Protein AF-A0A7C2AWC7-F1 (afdb_monomer_lite)

pLDDT: mean 79.87, std 14.6, range [37.22, 94.19]

Sequence (97 aa):
MDKIKISERKDIPYGFYNWIHSRISEKTDREYIKKENIMIIMRMYFNIEKEMCSIIFKELELLGFIEKEDGFIKVKKSKPREEIIFDLKKKLNLIPK

Radius of gyration: 14.06 Å; chains: 1; bounding box: 35×35×35 Å

Structure (mmCIF, N/CA/C/O backbone):
data_AF-A0A7C2AWC7-F1
#
_entry.id   AF-A0A7C2AWC7-F1
#
loop_
_atom_site.group_PDB
_atom_site.id
_atom_site.type_symbol
_atom_site.label_atom_id
_atom_site.label_alt_id
_atom_site.label_comp_id
_atom_site.label_asym_id
_atom_site.label_entity_id
_atom_site.label_seq_id
_atom_site.pdbx_PDB_ins_code
_atom_site.Cartn_x
_atom_site.Cartn_y
_atom_site.Cartn_z
_atom_site.occupancy
_atom_site.B_iso_or_equiv
_atom_site.auth_seq_id
_atom_site.auth_comp_id
_atom_site.auth_asym_id
_atom_site.auth_atom_id
_atom_site.pdbx_PDB_model_num
ATOM 1 N N . MET A 1 1 ? -5.487 -14.974 -20.021 1.00 38.00 1 MET A N 1
ATOM 2 C CA . MET A 1 1 ? -5.068 -14.049 -18.946 1.00 38.00 1 MET A CA 1
ATOM 3 C C . MET A 1 1 ? -3.665 -14.444 -18.538 1.00 38.00 1 MET A C 1
ATOM 5 O O . MET A 1 1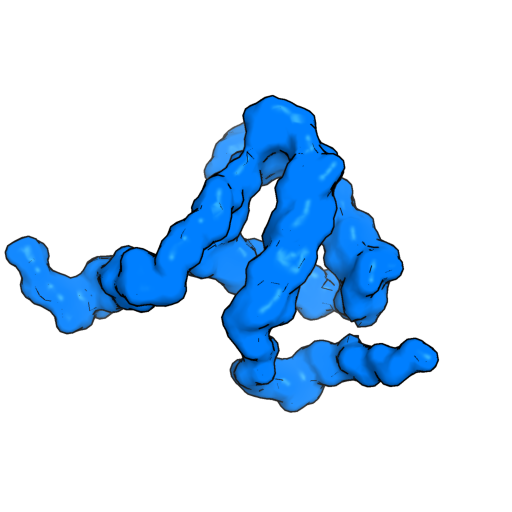 ? -3.493 -15.524 -17.979 1.00 38.00 1 MET A O 1
ATOM 9 N N . ASP A 1 2 ? -2.674 -13.636 -18.904 1.00 37.22 2 ASP A N 1
ATOM 10 C CA . ASP A 1 2 ? -1.273 -13.915 -18.602 1.00 37.22 2 ASP A CA 1
ATOM 11 C C . ASP A 1 2 ? -1.023 -13.875 -17.094 1.00 37.22 2 ASP A C 1
ATOM 13 O O . ASP A 1 2 ? -1.380 -12.923 -16.399 1.00 37.22 2 ASP A O 1
ATOM 17 N N . LYS A 1 3 ? -0.430 -14.954 -16.580 1.00 42.44 3 LYS A N 1
ATOM 18 C CA . LYS A 1 3 ? -0.047 -15.081 -15.175 1.00 42.44 3 LYS A CA 1
ATOM 19 C C . LYS A 1 3 ? 1.180 -14.206 -14.947 1.00 42.44 3 LYS A C 1
ATOM 21 O O . LYS A 1 3 ? 2.281 -14.580 -15.347 1.00 42.44 3 LYS A O 1
ATOM 26 N N . ILE A 1 4 ? 1.022 -13.061 -14.288 1.00 48.69 4 ILE A N 1
ATOM 27 C CA . ILE A 1 4 ? 2.183 -12.323 -13.786 1.00 48.69 4 ILE A CA 1
ATOM 28 C C . ILE A 1 4 ? 2.754 -13.136 -12.616 1.00 48.69 4 ILE A C 1
ATOM 30 O O . ILE A 1 4 ? 2.275 -13.045 -11.489 1.00 48.69 4 ILE A O 1
ATOM 34 N N . LYS A 1 5 ? 3.766 -13.969 -12.886 1.00 44.41 5 LYS A N 1
ATOM 35 C CA . LYS A 1 5 ? 4.613 -14.565 -11.846 1.00 44.41 5 LYS A CA 1
ATOM 36 C C . LYS A 1 5 ? 5.501 -13.461 -11.275 1.00 44.41 5 LYS A C 1
ATOM 38 O O . LYS A 1 5 ? 6.528 -13.109 -11.847 1.00 44.41 5 LYS A O 1
ATOM 43 N N . ILE A 1 6 ? 5.056 -12.865 -10.173 1.00 53.62 6 ILE A N 1
ATOM 44 C CA . ILE A 1 6 ? 5.779 -11.800 -9.459 1.00 53.62 6 ILE A CA 1
ATOM 45 C C . ILE A 1 6 ? 7.015 -12.360 -8.727 1.00 53.62 6 ILE A C 1
ATOM 47 O O . ILE A 1 6 ? 7.914 -11.605 -8.378 1.00 53.62 6 ILE A O 1
ATOM 51 N N . SER A 1 7 ? 7.106 -13.685 -8.573 1.00 45.00 7 SER A N 1
ATOM 52 C CA . SER A 1 7 ? 8.157 -14.396 -7.836 1.00 45.00 7 SER A CA 1
ATOM 53 C C . SER A 1 7 ? 9.590 -14.203 -8.363 1.00 45.00 7 SER A C 1
ATOM 55 O O . SER A 1 7 ? 10.531 -14.547 -7.658 1.00 45.00 7 SER A O 1
ATOM 57 N N . GLU A 1 8 ? 9.787 -13.654 -9.569 1.00 45.44 8 GLU A N 1
ATOM 58 C CA . GLU A 1 8 ? 11.116 -13.524 -10.200 1.00 45.44 8 GLU A CA 1
ATOM 59 C C . GLU A 1 8 ? 11.507 -12.084 -10.589 1.00 45.44 8 GLU A C 1
ATOM 61 O O . GLU A 1 8 ? 12.621 -11.857 -11.066 1.00 45.44 8 GLU A O 1
ATOM 66 N N . ARG A 1 9 ? 10.638 -11.079 -10.394 1.00 50.56 9 ARG A N 1
ATOM 67 C CA . ARG A 1 9 ? 10.942 -9.697 -10.811 1.00 50.56 9 ARG A CA 1
ATOM 68 C C . ARG A 1 9 ? 11.511 -8.874 -9.662 1.00 50.56 9 ARG A C 1
ATOM 70 O O . ARG A 1 9 ? 10.805 -8.566 -8.710 1.00 50.56 9 ARG A O 1
ATOM 77 N N . LYS A 1 10 ? 12.773 -8.459 -9.811 1.00 52.97 10 LYS A N 1
ATOM 78 C CA . LYS A 1 10 ? 13.441 -7.494 -8.920 1.00 52.97 10 LYS A CA 1
ATOM 79 C C . LYS A 1 10 ? 12.839 -6.084 -8.986 1.00 52.97 10 LYS A C 1
ATOM 81 O O . LYS A 1 10 ? 13.014 -5.333 -8.039 1.00 52.97 10 LYS A O 1
ATOM 86 N N . ASP A 1 11 ? 12.079 -5.770 -10.039 1.00 63.12 11 ASP A N 1
ATOM 87 C CA . ASP A 1 11 ? 11.468 -4.455 -10.248 1.00 63.12 11 ASP A CA 1
ATOM 88 C C . ASP A 1 11 ? 9.977 -4.597 -10.580 1.00 63.12 11 ASP A C 1
ATOM 90 O O . ASP A 1 11 ? 9.577 -4.807 -11.731 1.00 63.12 11 ASP A O 1
ATOM 94 N N . ILE A 1 12 ? 9.128 -4.502 -9.561 1.00 73.62 12 ILE A N 1
ATOM 95 C CA . ILE A 1 12 ? 7.684 -4.373 -9.755 1.00 73.62 12 ILE A CA 1
ATOM 96 C C . ILE A 1 12 ? 7.394 -2.902 -10.092 1.00 73.62 12 ILE A C 1
ATOM 98 O O . ILE A 1 12 ? 7.763 -2.009 -9.325 1.00 73.62 12 ILE A O 1
ATOM 102 N N . PRO A 1 13 ? 6.747 -2.598 -11.231 1.00 81.19 13 PRO A N 1
ATOM 103 C CA . PRO A 1 13 ? 6.509 -1.215 -11.626 1.00 81.19 13 PRO A CA 1
ATOM 104 C C . PRO A 1 13 ? 5.658 -0.453 -10.605 1.00 81.19 13 PRO A C 1
ATOM 106 O O . PRO A 1 13 ? 4.667 -0.980 -10.105 1.00 81.19 13 PRO A O 1
ATOM 109 N N . TYR A 1 14 ? 5.947 0.836 -10.397 1.00 80.81 14 TYR A N 1
ATOM 110 C CA . TYR A 1 14 ? 5.126 1.717 -9.548 1.00 80.81 14 TYR A CA 1
ATOM 111 C C . TYR A 1 14 ? 3.630 1.700 -9.926 1.00 80.81 14 TYR A C 1
ATOM 113 O O . TYR A 1 14 ? 2.750 1.751 -9.066 1.00 80.81 14 TYR A O 1
ATOM 121 N N . GLY A 1 15 ? 3.329 1.562 -11.223 1.00 82.56 15 GLY A N 1
ATOM 122 C CA . GLY A 1 15 ? 1.960 1.418 -11.724 1.00 82.56 15 GLY A CA 1
ATOM 123 C C . GLY A 1 15 ? 1.216 0.203 -11.158 1.00 82.56 15 GLY A C 1
ATOM 124 O O . GLY A 1 15 ? 0.008 0.272 -10.957 1.00 82.56 15 GLY A O 1
ATOM 125 N N . PHE A 1 16 ? 1.923 -0.879 -10.828 1.00 87.31 16 PHE A N 1
ATOM 126 C CA . PHE A 1 16 ? 1.325 -2.062 -10.215 1.00 87.31 16 PHE A CA 1
ATOM 127 C C . PHE A 1 16 ? 0.871 -1.788 -8.776 1.00 87.31 16 PHE A C 1
ATOM 129 O O . PHE A 1 16 ? -0.251 -2.138 -8.415 1.00 87.31 16 PHE A O 1
ATOM 136 N N . TYR A 1 17 ? 1.683 -1.087 -7.979 1.00 88.06 17 TYR A N 1
ATOM 137 C CA . TYR A 1 17 ? 1.283 -0.683 -6.627 1.00 88.06 17 TYR A CA 1
ATOM 138 C C . TYR A 1 17 ? 0.097 0.280 -6.646 1.00 88.06 17 TYR A C 1
ATOM 140 O O . TYR A 1 17 ? -0.824 0.104 -5.853 1.00 88.06 17 TYR A O 1
ATOM 148 N N . ASN A 1 18 ? 0.059 1.231 -7.589 1.00 87.19 18 ASN A N 1
ATOM 149 C CA . ASN A 1 18 ? -1.121 2.083 -7.785 1.00 87.19 18 ASN A CA 1
ATOM 150 C C . ASN A 1 18 ? -2.366 1.267 -8.137 1.00 87.19 18 ASN A C 1
ATOM 152 O O . ASN A 1 18 ? -3.456 1.560 -7.652 1.00 87.19 18 ASN A O 1
ATOM 156 N N . TRP A 1 19 ? -2.222 0.238 -8.973 1.00 89.69 19 TRP A N 1
ATOM 157 C CA . TRP A 1 19 ? -3.357 -0.588 -9.361 1.00 89.69 19 TRP A CA 1
ATOM 158 C C . TRP A 1 19 ? -3.909 -1.388 -8.173 1.00 89.69 19 TRP A C 1
ATOM 160 O O . TRP A 1 19 ? -5.122 -1.414 -7.957 1.00 89.69 19 TRP A O 1
ATOM 170 N N . ILE A 1 20 ? -3.029 -1.963 -7.348 1.00 91.62 20 ILE A N 1
ATOM 171 C CA . ILE A 1 20 ? -3.421 -2.613 -6.091 1.00 91.62 20 ILE A CA 1
ATOM 172 C C . ILE A 1 20 ? -4.077 -1.611 -5.144 1.00 91.62 20 ILE A C 1
ATOM 174 O O . ILE A 1 20 ? -5.152 -1.884 -4.610 1.00 91.62 20 ILE A O 1
ATOM 178 N N . HIS A 1 21 ? -3.459 -0.446 -4.958 1.00 91.56 21 HIS A N 1
ATOM 179 C CA . HIS A 1 21 ? -3.971 0.616 -4.099 1.00 91.56 21 HIS A CA 1
ATOM 180 C C . HIS A 1 21 ? -5.369 1.077 -4.516 1.00 91.56 21 HIS A C 1
ATOM 182 O O . HIS A 1 21 ? -6.237 1.221 -3.658 1.00 91.56 21 HIS A O 1
ATOM 188 N N . SER A 1 22 ? -5.630 1.217 -5.817 1.00 90.12 22 SER A N 1
ATOM 189 C CA . SER A 1 22 ? -6.956 1.550 -6.345 1.00 90.12 22 SER A CA 1
ATOM 190 C C . SER A 1 22 ? -8.001 0.496 -5.965 1.00 90.12 22 SER A C 1
ATOM 192 O O . SER A 1 22 ? -9.064 0.852 -5.459 1.00 90.12 22 SER A O 1
ATOM 194 N N . ARG A 1 23 ? -7.685 -0.801 -6.093 1.00 92.19 23 ARG A N 1
ATOM 195 C CA . ARG A 1 23 ? -8.601 -1.883 -5.680 1.00 92.19 23 ARG A CA 1
ATOM 196 C C . ARG A 1 23 ? -8.824 -1.947 -4.176 1.00 92.19 23 ARG A C 1
ATOM 198 O O . ARG A 1 23 ? -9.931 -2.246 -3.739 1.00 92.19 23 ARG A O 1
ATOM 205 N N . ILE A 1 24 ? -7.791 -1.671 -3.385 1.00 92.56 24 ILE A N 1
ATOM 206 C CA . ILE A 1 24 ? -7.923 -1.546 -1.931 1.00 92.56 24 ILE A CA 1
ATOM 207 C C . ILE A 1 24 ? -8.837 -0.358 -1.595 1.00 92.56 24 ILE A C 1
ATOM 209 O O . ILE A 1 24 ? -9.755 -0.517 -0.795 1.00 92.56 24 ILE A O 1
ATOM 213 N N . SER A 1 25 ? -8.640 0.782 -2.264 1.00 90.81 25 SER A N 1
ATOM 214 C CA . SER A 1 25 ? -9.400 2.021 -2.056 1.00 90.81 25 SER A CA 1
ATOM 215 C C . SER A 1 25 ? -10.897 1.862 -2.362 1.00 90.81 25 SER A C 1
ATOM 217 O O . SER A 1 25 ? -11.744 2.386 -1.643 1.00 90.81 25 SER A O 1
ATOM 219 N N . GLU A 1 26 ? -11.248 1.081 -3.388 1.00 89.31 26 GLU A N 1
ATOM 220 C CA . GLU A 1 26 ? -12.641 0.731 -3.722 1.00 89.31 26 GLU A CA 1
ATOM 221 C C . GLU A 1 26 ? -13.343 -0.104 -2.634 1.00 89.31 26 GLU A C 1
ATOM 223 O O . GLU A 1 26 ? -14.570 -0.199 -2.616 1.00 89.31 26 GLU A O 1
ATOM 228 N N . LYS A 1 27 ? -12.573 -0.768 -1.764 1.00 87.12 27 LYS A N 1
ATOM 229 C CA . LYS A 1 27 ? -13.067 -1.695 -0.732 1.00 87.12 27 LYS A CA 1
ATOM 230 C C . LYS A 1 27 ? -12.877 -1.173 0.693 1.00 87.12 27 LYS A C 1
ATOM 232 O O . LYS A 1 27 ? -13.235 -1.871 1.640 1.00 87.12 27 LYS A O 1
ATOM 237 N N . THR A 1 28 ? -12.310 0.018 0.847 1.00 88.56 28 THR A N 1
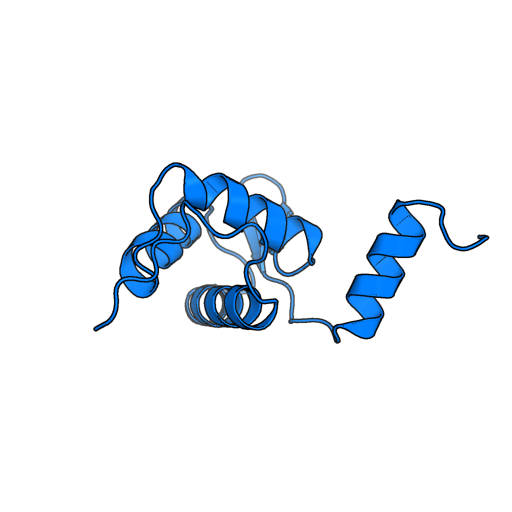ATOM 238 C CA . THR A 1 28 ? -12.204 0.723 2.128 1.00 88.56 28 THR A CA 1
ATOM 239 C C . THR A 1 28 ? -13.521 1.366 2.528 1.00 88.56 28 THR A C 1
ATOM 241 O O . THR A 1 28 ? -14.201 1.957 1.693 1.00 88.56 28 THR A O 1
ATOM 244 N N . ASP A 1 29 ? -13.821 1.337 3.825 1.00 80.75 29 ASP A N 1
ATOM 245 C CA . ASP A 1 29 ? -14.882 2.142 4.430 1.00 80.75 29 ASP A CA 1
ATOM 246 C C . ASP A 1 29 ? -14.238 3.249 5.271 1.00 80.75 29 ASP A C 1
ATOM 248 O O . ASP A 1 29 ? -13.356 2.976 6.084 1.00 80.75 29 ASP A O 1
ATOM 252 N N . ARG A 1 30 ? -14.634 4.507 5.047 1.00 82.75 30 ARG A N 1
ATOM 253 C CA . ARG A 1 30 ? -14.080 5.692 5.737 1.00 82.75 30 ARG A CA 1
ATOM 254 C C . ARG A 1 30 ? -12.541 5.739 5.783 1.00 82.75 30 ARG A C 1
ATOM 256 O O . ARG A 1 30 ? -11.981 6.153 6.786 1.00 82.75 30 ARG A O 1
ATOM 263 N N . GLU A 1 31 ? -11.869 5.322 4.707 1.00 88.31 31 GLU A N 1
ATOM 264 C CA . GLU A 1 31 ? -10.395 5.231 4.595 1.00 88.31 31 GLU A CA 1
ATOM 265 C C . GLU A 1 31 ? -9.730 4.106 5.412 1.00 88.31 31 GLU A C 1
ATOM 267 O O . GLU A 1 31 ? -8.508 3.981 5.388 1.00 88.31 31 GLU A O 1
ATOM 272 N N . TYR A 1 32 ? -10.496 3.238 6.077 1.00 91.31 32 TYR A N 1
ATOM 273 C CA . TYR A 1 32 ? -9.971 2.151 6.905 1.00 91.31 32 TYR A CA 1
ATOM 274 C C . TYR A 1 32 ? -10.349 0.768 6.371 1.00 91.31 32 TYR A C 1
ATOM 276 O O . TYR A 1 32 ? -11.460 0.519 5.895 1.00 91.31 32 TYR A O 1
ATOM 284 N N . ILE A 1 33 ? -9.402 -0.165 6.447 1.00 93.12 33 ILE A N 1
ATOM 285 C CA . ILE A 1 33 ? -9.593 -1.554 6.033 1.00 93.12 33 ILE A CA 1
ATOM 286 C C . ILE A 1 33 ? -8.801 -2.502 6.930 1.00 93.12 33 ILE A C 1
ATOM 288 O O . ILE A 1 33 ? -7.722 -2.187 7.431 1.00 93.12 33 ILE A O 1
ATOM 292 N N . LYS A 1 34 ? -9.335 -3.705 7.134 1.00 92.75 34 LYS A N 1
ATOM 293 C CA . LYS A 1 34 ? -8.617 -4.770 7.835 1.00 92.75 34 LYS A CA 1
ATOM 294 C C . LYS A 1 34 ? -7.508 -5.348 6.961 1.00 92.75 34 LYS A C 1
ATOM 296 O O . LYS A 1 34 ? -7.669 -5.502 5.747 1.00 92.75 34 LYS A O 1
ATOM 301 N N . LYS A 1 35 ? -6.397 -5.741 7.586 1.00 91.31 35 LYS A N 1
ATOM 302 C CA . LYS A 1 35 ? -5.257 -6.339 6.883 1.00 91.31 35 LYS A CA 1
ATOM 303 C C . LYS A 1 35 ? -5.660 -7.596 6.107 1.00 91.31 35 LYS A C 1
ATOM 305 O O . LYS A 1 35 ? -5.195 -7.774 4.985 1.00 91.31 35 LYS A O 1
ATOM 310 N N . GLU A 1 36 ? -6.544 -8.437 6.651 1.00 91.19 36 GLU A N 1
ATOM 311 C CA . GLU A 1 36 ? -6.998 -9.661 5.975 1.00 91.19 36 GLU A CA 1
ATOM 312 C C . GLU A 1 36 ? -7.689 -9.350 4.642 1.00 91.19 36 GLU A C 1
ATOM 314 O O . GLU A 1 36 ? -7.446 -10.035 3.650 1.00 91.19 36 GLU A O 1
ATOM 319 N N . ASN A 1 37 ? -8.477 -8.274 4.584 1.00 91.88 37 ASN A N 1
ATOM 320 C CA . ASN A 1 37 ? -9.171 -7.868 3.362 1.00 91.88 37 ASN A CA 1
ATOM 321 C C . ASN A 1 37 ? -8.186 -7.402 2.285 1.00 91.88 37 ASN A C 1
ATOM 323 O O . ASN A 1 37 ? -8.347 -7.761 1.121 1.00 91.88 37 ASN A O 1
ATOM 327 N N . ILE A 1 38 ? -7.126 -6.677 2.660 1.00 92.69 38 ILE A N 1
ATOM 328 C CA . ILE A 1 38 ? -6.050 -6.313 1.724 1.00 92.69 38 ILE A CA 1
ATOM 329 C C . ILE A 1 38 ? -5.389 -7.575 1.149 1.00 92.69 38 ILE A C 1
ATOM 331 O O . ILE A 1 38 ? -5.179 -7.670 -0.061 1.00 92.69 38 ILE A O 1
ATOM 335 N N . MET A 1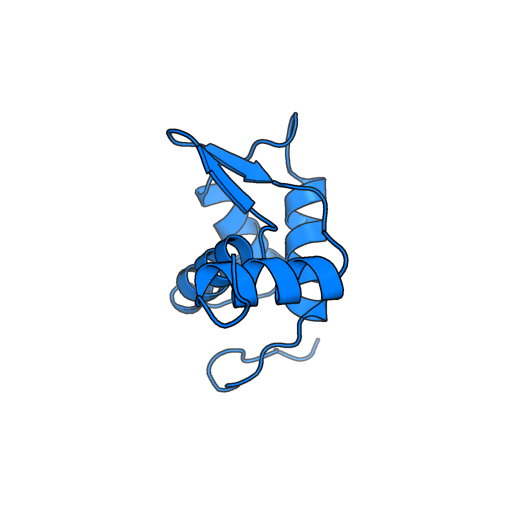 39 ? -5.112 -8.575 1.992 1.00 92.12 39 MET A N 1
ATOM 336 C CA . MET A 1 39 ? -4.541 -9.853 1.547 1.00 92.12 39 MET A CA 1
ATOM 337 C C . MET A 1 39 ? -5.479 -10.591 0.584 1.00 92.12 39 MET A C 1
ATOM 339 O O . MET A 1 39 ? -5.024 -11.126 -0.425 1.00 92.12 39 MET A O 1
ATOM 343 N N . ILE A 1 40 ? -6.788 -10.593 0.858 1.00 91.81 40 ILE A N 1
ATOM 344 C CA . ILE A 1 40 ? -7.802 -11.171 -0.035 1.00 91.81 40 ILE A CA 1
ATOM 345 C C . ILE A 1 40 ? -7.798 -10.449 -1.385 1.00 91.81 40 ILE A C 1
ATOM 347 O O . ILE A 1 40 ? -7.768 -11.112 -2.419 1.00 91.81 40 ILE A O 1
ATOM 351 N N . ILE A 1 41 ? -7.762 -9.114 -1.391 1.00 91.12 41 ILE A N 1
ATOM 352 C CA . ILE A 1 41 ? -7.742 -8.319 -2.625 1.00 91.12 41 ILE A CA 1
ATOM 353 C C . ILE A 1 41 ? -6.507 -8.661 -3.468 1.00 91.12 41 ILE A C 1
ATOM 355 O O . ILE A 1 41 ? -6.640 -8.979 -4.649 1.00 91.12 41 ILE A O 1
ATOM 359 N N . MET A 1 42 ? -5.319 -8.680 -2.859 1.00 91.44 42 MET A N 1
ATOM 360 C CA . MET A 1 42 ? -4.068 -9.035 -3.540 1.00 91.44 42 MET A CA 1
ATOM 361 C C . MET A 1 42 ? -4.108 -10.443 -4.150 1.00 91.44 42 MET A C 1
ATOM 363 O O . MET A 1 42 ? -3.683 -10.646 -5.287 1.00 91.44 42 MET A O 1
ATOM 367 N N . ARG A 1 43 ? -4.664 -11.419 -3.430 1.00 89.69 43 ARG A N 1
ATOM 368 C CA . ARG A 1 43 ? -4.743 -12.805 -3.910 1.00 89.69 43 ARG A CA 1
ATOM 369 C C . ARG A 1 43 ? -5.809 -12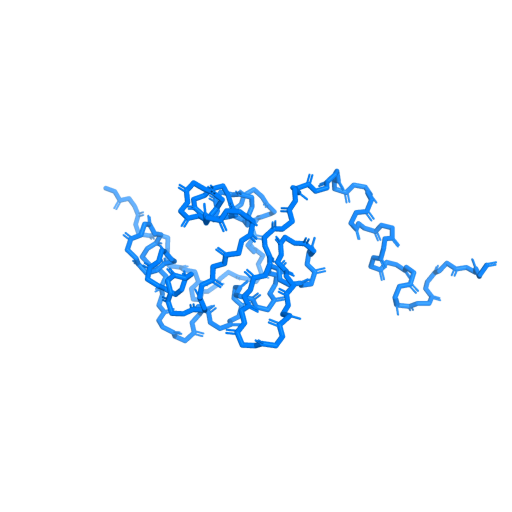.995 -4.986 1.00 89.69 43 ARG A C 1
ATOM 371 O O . ARG A 1 43 ? -5.547 -13.669 -5.971 1.00 89.69 43 ARG A O 1
ATOM 378 N N . MET A 1 44 ? -6.995 -12.414 -4.820 1.00 86.50 44 MET A N 1
ATOM 379 C CA . MET A 1 44 ? -8.119 -12.645 -5.736 1.00 86.50 44 MET A CA 1
ATOM 380 C C . MET A 1 44 ? -8.017 -11.831 -7.024 1.00 86.50 44 MET A C 1
ATOM 382 O O . MET A 1 44 ? -8.272 -12.365 -8.097 1.00 86.50 44 MET A O 1
ATOM 386 N N . TYR A 1 45 ? -7.655 -10.549 -6.932 1.00 84.38 45 TYR A N 1
ATOM 387 C CA . TYR A 1 45 ? -7.662 -9.658 -8.097 1.00 84.38 45 TYR A CA 1
ATOM 388 C C . TYR A 1 45 ? -6.353 -9.704 -8.881 1.00 84.38 45 TYR A C 1
ATOM 390 O O . TYR A 1 45 ? -6.360 -9.493 -10.090 1.00 84.38 45 TYR A O 1
ATOM 398 N N . PHE A 1 46 ? -5.240 -9.987 -8.204 1.00 82.94 46 PHE A N 1
ATOM 399 C CA . PHE A 1 46 ? -3.903 -9.918 -8.797 1.00 82.94 46 PHE A CA 1
ATOM 400 C C . PHE A 1 46 ? -3.181 -11.266 -8.809 1.00 82.94 46 PHE A C 1
ATOM 402 O O . PHE A 1 46 ? -2.062 -11.345 -9.309 1.00 82.94 46 PHE A O 1
ATOM 409 N N . ASN A 1 47 ? -3.811 -12.322 -8.278 1.00 85.56 47 ASN A N 1
ATOM 410 C CA . ASN A 1 47 ? -3.240 -13.666 -8.190 1.00 85.56 47 ASN A CA 1
ATOM 411 C C . ASN A 1 47 ? -1.836 -13.681 -7.547 1.00 85.56 47 ASN A C 1
ATOM 413 O O . ASN A 1 47 ? -0.954 -14.427 -7.970 1.00 85.56 47 ASN A O 1
ATOM 417 N N . ILE A 1 48 ? -1.624 -12.821 -6.544 1.00 85.25 48 ILE A N 1
ATOM 418 C CA . ILE A 1 48 ? -0.356 -12.713 -5.813 1.00 85.25 48 ILE A CA 1
ATOM 419 C C . ILE A 1 48 ? -0.240 -13.898 -4.849 1.00 85.25 48 ILE A C 1
ATOM 421 O O . ILE A 1 48 ? -1.174 -14.194 -4.101 1.00 85.25 48 ILE A O 1
ATOM 425 N N . GLU A 1 49 ? 0.910 -14.570 -4.850 1.00 85.38 49 GLU A N 1
ATOM 426 C CA . GLU A 1 49 ? 1.205 -15.667 -3.923 1.00 85.38 49 GLU A CA 1
ATOM 427 C C . GLU A 1 49 ? 1.253 -15.180 -2.470 1.00 85.38 49 GLU A C 1
ATOM 429 O O . GLU A 1 49 ? 1.596 -14.031 -2.181 1.00 85.38 49 GLU A O 1
ATOM 434 N N . LYS A 1 50 ? 0.904 -16.063 -1.528 1.00 84.31 50 LYS A N 1
ATOM 435 C CA . LYS A 1 50 ? 0.759 -15.690 -0.114 1.00 84.31 50 LYS A CA 1
ATOM 436 C C . LYS A 1 50 ? 2.069 -15.151 0.470 1.00 84.31 50 LYS A C 1
ATOM 438 O O . LYS A 1 50 ? 2.018 -14.196 1.247 1.00 84.31 50 LYS A O 1
ATOM 443 N N . GLU A 1 51 ? 3.216 -15.724 0.098 1.00 84.94 51 GLU A N 1
ATOM 444 C CA . GLU A 1 51 ? 4.525 -15.222 0.526 1.00 84.94 51 GLU A CA 1
ATOM 445 C C . GLU A 1 51 ? 4.762 -13.790 0.018 1.00 84.94 51 GLU A C 1
ATOM 447 O O . GLU A 1 51 ? 5.166 -12.911 0.785 1.00 84.94 51 GLU A O 1
ATOM 452 N N . MET A 1 52 ? 4.414 -13.526 -1.245 1.00 83.94 52 MET A N 1
ATOM 453 C CA . MET A 1 52 ? 4.613 -12.228 -1.896 1.00 83.94 52 MET A CA 1
ATOM 454 C C . MET A 1 52 ? 3.676 -11.142 -1.360 1.00 83.94 52 MET A C 1
ATOM 456 O O . MET A 1 52 ? 4.065 -9.977 -1.300 1.00 83.94 52 MET A O 1
ATOM 460 N N . CYS A 1 53 ? 2.475 -11.495 -0.894 1.00 89.19 53 CYS A N 1
ATOM 461 C CA . CYS A 1 53 ? 1.540 -10.534 -0.302 1.00 89.19 53 CYS A CA 1
ATOM 462 C C . CYS A 1 53 ? 2.160 -9.727 0.850 1.00 89.19 53 CYS A C 1
ATOM 464 O O . CYS A 1 53 ? 1.866 -8.543 0.997 1.00 89.19 53 CYS A O 1
ATOM 466 N N . SER A 1 54 ? 3.030 -10.342 1.658 1.00 88.81 54 SER A N 1
ATOM 467 C CA . SER A 1 54 ? 3.687 -9.646 2.772 1.00 88.81 54 SER A CA 1
ATOM 468 C C . SER A 1 54 ? 4.728 -8.629 2.298 1.00 88.81 54 SER A C 1
ATOM 470 O O . SER A 1 54 ? 4.902 -7.595 2.944 1.00 88.81 54 SER A O 1
ATOM 472 N N . ILE A 1 55 ? 5.400 -8.911 1.179 1.00 88.94 55 ILE A N 1
ATOM 473 C CA . ILE A 1 55 ? 6.384 -8.017 0.556 1.00 88.94 55 ILE A CA 1
ATOM 474 C C . ILE A 1 55 ? 5.656 -6.816 -0.046 1.00 88.94 55 ILE A C 1
ATOM 476 O O . ILE A 1 55 ? 5.910 -5.685 0.360 1.00 88.94 55 ILE A O 1
ATOM 480 N N . ILE A 1 56 ? 4.655 -7.07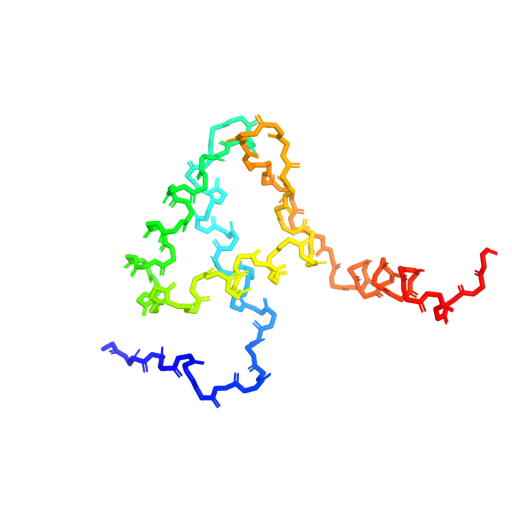7 -0.890 1.00 90.25 56 ILE A N 1
ATOM 481 C CA . ILE A 1 56 ? 3.829 -6.041 -1.520 1.00 90.25 56 ILE A CA 1
ATOM 482 C C . ILE A 1 56 ? 3.171 -5.145 -0.471 1.00 90.25 56 ILE A C 1
ATOM 484 O O . ILE A 1 56 ? 3.155 -3.928 -0.614 1.00 90.25 56 ILE A O 1
ATOM 488 N N . PHE A 1 57 ? 2.659 -5.725 0.616 1.00 92.25 57 PHE A N 1
ATOM 489 C CA . PHE A 1 57 ? 2.069 -4.951 1.703 1.00 92.25 57 PHE A CA 1
ATOM 490 C C . PHE A 1 57 ? 3.071 -3.964 2.321 1.00 92.25 57 PHE A C 1
ATOM 492 O O . PHE A 1 57 ? 2.734 -2.803 2.539 1.00 92.25 57 PHE A O 1
ATOM 499 N N . LYS A 1 58 ? 4.307 -4.404 2.593 1.00 89.81 58 LYS A N 1
ATOM 500 C CA . LYS A 1 58 ? 5.356 -3.514 3.114 1.00 89.81 58 LYS A CA 1
ATOM 501 C C . LYS A 1 58 ? 5.734 -2.436 2.104 1.00 89.81 58 LYS A C 1
ATOM 503 O O . LYS A 1 58 ? 5.989 -1.305 2.497 1.00 89.81 58 LYS A O 1
ATOM 508 N N . GLU A 1 59 ? 5.756 -2.757 0.818 1.00 90.00 59 GLU A N 1
ATOM 509 C CA . GLU A 1 59 ? 6.057 -1.776 -0.226 1.00 90.00 59 GLU A CA 1
ATOM 510 C C . GLU A 1 59 ? 4.946 -0.734 -0.359 1.00 90.00 59 GLU A C 1
ATOM 512 O O . GLU A 1 59 ? 5.243 0.453 -0.440 1.00 90.00 59 GLU A O 1
ATOM 517 N N . LEU A 1 60 ? 3.675 -1.135 -0.267 1.00 91.06 60 LEU A N 1
ATOM 518 C CA . LEU A 1 60 ? 2.549 -0.199 -0.197 1.00 91.06 60 LEU A CA 1
ATOM 519 C C . LEU A 1 60 ? 2.675 0.750 1.005 1.00 91.06 60 LEU A C 1
ATOM 521 O O . LEU A 1 60 ? 2.387 1.940 0.887 1.00 91.06 60 LEU A O 1
ATOM 525 N N . GLU A 1 61 ? 3.131 0.241 2.150 1.00 90.88 61 GLU A N 1
ATOM 526 C CA . GLU A 1 61 ? 3.388 1.040 3.353 1.00 90.88 61 GLU A CA 1
ATOM 527 C C . GLU A 1 61 ? 4.565 2.012 3.158 1.00 90.88 61 GLU A C 1
ATOM 529 O O . GLU A 1 61 ? 4.461 3.196 3.478 1.00 90.88 61 GLU A O 1
ATOM 534 N N . LEU A 1 62 ? 5.671 1.550 2.565 1.00 86.12 62 LEU A N 1
ATOM 535 C CA . LEU A 1 62 ? 6.847 2.380 2.275 1.00 86.12 62 LEU A CA 1
ATOM 536 C C . LEU A 1 62 ? 6.551 3.493 1.266 1.00 86.12 62 LEU A C 1
ATOM 538 O O . LEU A 1 62 ? 7.034 4.613 1.434 1.00 86.12 62 LEU A O 1
ATOM 542 N N . LEU A 1 63 ? 5.741 3.191 0.251 1.00 85.31 63 LEU A N 1
ATOM 543 C CA . LEU A 1 63 ? 5.276 4.145 -0.755 1.00 85.31 63 LEU A CA 1
ATOM 544 C C . LEU A 1 63 ? 4.203 5.100 -0.207 1.00 85.31 63 LEU A C 1
ATOM 546 O O . LEU A 1 63 ? 3.816 6.043 -0.892 1.00 85.31 63 LEU A O 1
ATOM 550 N N . GLY A 1 64 ? 3.733 4.887 1.026 1.00 86.62 64 GLY A N 1
ATOM 551 C CA . GLY A 1 64 ? 2.764 5.755 1.687 1.00 86.62 64 GLY A CA 1
ATOM 552 C C . GLY A 1 64 ? 1.324 5.573 1.208 1.00 86.62 64 GLY A C 1
ATOM 553 O O . GLY A 1 64 ? 0.487 6.414 1.521 1.00 86.62 64 GLY A O 1
ATOM 554 N N . PHE A 1 65 ? 1.020 4.490 0.487 1.00 90.81 65 PHE A N 1
ATOM 555 C CA . PHE A 1 65 ? -0.345 4.134 0.088 1.00 90.81 65 PHE A CA 1
ATOM 556 C C . PHE A 1 65 ? -1.193 3.671 1.268 1.00 90.81 65 PHE A C 1
ATOM 558 O O . PHE A 1 65 ? -2.407 3.876 1.287 1.00 90.81 65 PHE A O 1
ATOM 565 N N . ILE A 1 66 ? -0.551 3.027 2.241 1.00 93.38 66 ILE A N 1
ATOM 566 C CA . ILE A 1 66 ? -1.196 2.523 3.446 1.00 93.38 66 ILE A CA 1
ATOM 567 C C . ILE A 1 66 ? -0.370 2.853 4.688 1.00 93.38 66 ILE A C 1
ATOM 569 O O . ILE A 1 66 ? 0.845 3.013 4.617 1.00 93.38 66 ILE A O 1
ATOM 573 N N . GLU A 1 67 ? -1.031 2.923 5.835 1.00 93.19 67 GLU A N 1
ATOM 574 C CA . GLU A 1 67 ? -0.412 3.133 7.141 1.00 93.19 67 GLU A CA 1
ATOM 575 C C . GLU A 1 67 ? -1.085 2.231 8.178 1.00 93.19 67 GLU A C 1
ATOM 577 O O . GLU A 1 67 ? -2.301 2.037 8.147 1.00 93.19 67 GLU A O 1
ATOM 582 N N . LYS A 1 68 ? -0.296 1.638 9.078 1.00 90.31 68 LYS A N 1
ATOM 583 C CA . LYS A 1 68 ? -0.840 0.861 10.197 1.00 90.31 68 LYS A CA 1
ATOM 584 C C . LYS A 1 68 ? -1.284 1.812 11.309 1.00 90.31 68 LYS A C 1
ATOM 586 O O . LYS A 1 68 ? -0.454 2.546 11.832 1.00 90.31 68 LYS A O 1
ATOM 591 N N . GLU A 1 69 ? -2.551 1.729 11.706 1.00 88.62 69 GLU A N 1
ATOM 592 C CA . GLU A 1 69 ? -3.113 2.410 12.880 1.00 88.62 69 GLU A CA 1
ATOM 593 C C . GLU A 1 69 ? -3.850 1.362 13.732 1.00 88.62 69 GLU A C 1
ATOM 595 O O . GLU A 1 69 ? -4.845 0.804 13.282 1.00 88.62 69 GLU A O 1
ATOM 600 N N . ASP A 1 70 ? -3.326 1.042 14.922 1.00 75.25 70 ASP A N 1
ATOM 601 C CA . ASP A 1 70 ? -3.928 0.194 15.972 1.00 75.25 70 ASP A CA 1
ATOM 602 C C . ASP A 1 70 ? -4.975 -0.845 15.508 1.00 75.25 70 ASP A C 1
ATOM 604 O O . ASP A 1 70 ? -6.178 -0.729 15.735 1.00 75.25 70 ASP A O 1
ATOM 608 N N . GLY A 1 71 ? -4.500 -1.906 14.845 1.00 79.81 71 GLY A N 1
ATOM 609 C CA . GLY A 1 71 ? -5.328 -3.039 14.401 1.00 79.81 71 GLY A CA 1
ATOM 610 C C . GLY A 1 71 ? -6.033 -2.848 13.051 1.00 79.81 71 GLY A C 1
ATOM 611 O O . GLY A 1 71 ? -6.518 -3.824 12.474 1.00 79.81 71 GLY A O 1
ATOM 612 N N . PHE A 1 72 ? -6.018 -1.637 12.499 1.00 88.06 72 PHE A N 1
ATOM 613 C CA . PHE A 1 72 ? -6.548 -1.297 11.183 1.00 88.06 72 PHE A CA 1
ATOM 614 C C . PHE A 1 72 ? -5.457 -0.757 10.256 1.00 88.06 72 PHE A C 1
ATOM 616 O O . PHE A 1 72 ? -4.365 -0.359 10.665 1.00 88.06 72 PHE A O 1
ATOM 623 N N . ILE A 1 73 ? -5.752 -0.790 8.960 1.00 94.19 73 ILE A N 1
ATOM 624 C CA . ILE A 1 73 ? -4.916 -0.197 7.928 1.00 94.19 73 ILE A CA 1
ATOM 625 C C . ILE A 1 73 ? -5.655 1.008 7.370 1.00 94.19 73 ILE A C 1
ATOM 627 O O . ILE A 1 73 ? -6.744 0.868 6.813 1.00 94.19 73 ILE A O 1
ATOM 631 N N . LYS A 1 74 ? -5.049 2.181 7.509 1.00 94.00 74 LYS A N 1
ATOM 632 C CA . LYS A 1 74 ? -5.512 3.402 6.868 1.00 94.00 74 LYS A CA 1
ATOM 633 C C . LYS A 1 74 ? -5.001 3.445 5.439 1.00 94.00 74 LYS A C 1
ATOM 635 O O . LYS A 1 74 ? -3.811 3.246 5.199 1.00 94.00 74 LYS A O 1
ATOM 640 N N . VAL A 1 75 ? -5.885 3.704 4.490 1.00 92.12 75 VAL A N 1
ATOM 641 C CA . VAL A 1 75 ? -5.564 3.813 3.068 1.00 92.12 75 VAL A CA 1
ATOM 642 C C . VAL A 1 75 ? -5.503 5.288 2.718 1.00 92.12 75 VAL A C 1
ATOM 644 O O . VAL A 1 75 ? -6.501 6.000 2.767 1.00 92.12 75 VAL A O 1
ATOM 647 N N . LYS A 1 76 ? -4.301 5.760 2.394 1.00 88.69 76 LYS A N 1
ATOM 648 C CA . LYS A 1 76 ? -4.054 7.161 2.053 1.00 88.69 76 LYS A CA 1
ATOM 649 C C . LYS A 1 76 ? -4.355 7.400 0.582 1.00 88.69 76 LYS A C 1
ATOM 651 O O . LYS A 1 76 ? -4.286 6.483 -0.231 1.00 88.69 76 LYS A O 1
ATOM 656 N N . LYS A 1 77 ? -4.644 8.645 0.210 1.00 79.00 77 LYS A N 1
ATOM 657 C CA . LYS A 1 77 ? -4.689 9.029 -1.208 1.00 79.00 77 LYS A CA 1
ATOM 658 C C . LYS A 1 77 ? -3.299 8.859 -1.828 1.00 79.00 77 LYS A C 1
ATOM 660 O O . LYS A 1 77 ? -2.297 9.156 -1.179 1.00 79.00 77 LYS A O 1
ATOM 665 N N . SER A 1 78 ? -3.256 8.378 -3.071 1.00 68.25 78 SER A N 1
ATOM 666 C CA . SER A 1 78 ? -2.007 8.259 -3.830 1.00 68.25 78 SER A CA 1
ATOM 667 C C . SER A 1 78 ? -1.343 9.633 -3.924 1.00 68.25 78 SER A C 1
ATOM 669 O O . SER A 1 78 ? -1.989 10.608 -4.316 1.00 68.25 78 SER A O 1
ATOM 671 N N . LYS A 1 79 ? -0.076 9.713 -3.516 1.00 68.56 79 LYS A N 1
ATOM 672 C CA . LYS A 1 79 ? 0.736 10.921 -3.668 1.00 68.56 79 LYS A CA 1
ATOM 673 C C . LYS A 1 79 ? 1.396 10.940 -5.054 1.00 68.56 79 LYS A C 1
ATOM 675 O O . LYS A 1 79 ? 1.676 9.871 -5.611 1.00 68.56 79 LYS A O 1
ATOM 680 N N . PRO A 1 80 ? 1.709 12.128 -5.600 1.00 70.38 80 PRO A N 1
ATOM 681 C CA . PRO A 1 80 ? 2.594 12.246 -6.752 1.00 70.38 80 PRO A CA 1
ATOM 682 C C . PRO A 1 80 ? 3.916 11.509 -6.506 1.00 70.38 80 PRO A C 1
ATOM 684 O O . PRO A 1 80 ? 4.447 11.499 -5.392 1.00 70.38 80 PRO A O 1
ATOM 687 N N . ARG A 1 81 ? 4.468 10.885 -7.551 1.00 68.69 81 ARG A N 1
ATOM 688 C CA . ARG A 1 81 ? 5.695 10.078 -7.448 1.00 68.69 81 ARG A CA 1
ATOM 689 C C . ARG A 1 81 ? 6.866 10.903 -6.907 1.00 68.69 81 ARG A C 1
ATOM 691 O O . ARG A 1 81 ? 7.679 10.382 -6.146 1.00 68.69 81 ARG A O 1
ATOM 698 N N . GLU A 1 82 ? 6.949 12.172 -7.293 1.00 71.94 82 GLU A N 1
ATOM 699 C CA . GLU A 1 82 ? 7.992 13.104 -6.870 1.00 71.94 82 GLU A CA 1
ATOM 700 C C . GLU A 1 82 ? 7.965 13.338 -5.354 1.00 71.94 82 GLU A C 1
ATOM 702 O O . GLU A 1 82 ? 9.019 13.316 -4.719 1.00 71.94 82 GLU A O 1
ATOM 707 N N . GLU A 1 83 ? 6.774 13.475 -4.762 1.00 73.62 83 GLU A N 1
ATOM 708 C CA . GLU A 1 83 ? 6.608 13.628 -3.312 1.00 73.62 83 GLU A CA 1
ATOM 709 C C . GLU A 1 83 ? 7.030 12.364 -2.560 1.00 73.62 83 GLU A C 1
ATOM 711 O O . GLU A 1 83 ? 7.697 12.449 -1.533 1.00 73.62 83 GLU A O 1
ATOM 716 N N . ILE A 1 84 ? 6.712 11.181 -3.096 1.00 70.62 84 ILE A N 1
ATOM 717 C CA . ILE A 1 84 ? 7.121 9.901 -2.495 1.00 70.62 84 ILE A CA 1
ATOM 718 C C . ILE A 1 84 ? 8.644 9.754 -2.530 1.00 70.62 84 ILE A C 1
ATOM 720 O O . ILE A 1 84 ? 9.258 9.379 -1.531 1.00 70.62 84 ILE A O 1
ATOM 724 N N . ILE A 1 85 ? 9.273 10.074 -3.666 1.00 74.62 85 ILE A N 1
ATOM 725 C CA . ILE A 1 85 ? 10.736 10.053 -3.796 1.00 74.62 85 ILE A CA 1
ATOM 726 C C . ILE A 1 85 ? 11.370 11.045 -2.816 1.00 74.62 85 ILE A C 1
ATOM 728 O O . ILE A 1 85 ? 12.384 10.725 -2.197 1.00 74.62 85 ILE A O 1
ATOM 732 N N . PHE A 1 86 ? 10.788 12.234 -2.660 1.00 76.50 86 PHE A N 1
ATOM 733 C CA . PHE A 1 86 ? 11.267 13.241 -1.720 1.00 76.50 86 PHE A CA 1
ATOM 734 C C . PHE A 1 86 ? 11.157 12.769 -0.261 1.00 76.50 86 PHE A C 1
ATOM 736 O O . PHE A 1 86 ? 12.154 12.806 0.464 1.00 76.50 86 PHE A O 1
ATOM 743 N N . ASP A 1 87 ? 10.000 12.239 0.147 1.00 74.62 87 ASP A N 1
ATOM 744 C CA . ASP A 1 87 ? 9.770 11.682 1.487 1.00 74.62 87 ASP A CA 1
ATOM 745 C C . ASP A 1 87 ? 10.742 10.525 1.792 1.00 74.62 87 ASP A C 1
ATOM 747 O O . ASP A 1 87 ? 11.304 10.445 2.890 1.00 74.62 87 ASP A O 1
ATOM 751 N N . LEU A 1 88 ? 11.002 9.650 0.811 1.00 74.69 88 LEU A N 1
ATOM 752 C CA . LEU A 1 88 ? 11.981 8.563 0.928 1.00 74.69 88 LEU A CA 1
ATOM 753 C C . LEU A 1 88 ? 13.409 9.091 1.082 1.00 74.69 88 LEU A C 1
ATOM 755 O O . LEU A 1 88 ? 14.132 8.654 1.977 1.00 74.69 88 LEU A O 1
ATOM 759 N N . LYS A 1 89 ? 13.817 10.058 0.253 1.00 76.19 89 LYS A N 1
ATOM 760 C CA . LYS A 1 89 ? 15.142 10.686 0.359 1.00 76.19 89 LYS A CA 1
ATOM 761 C C . LYS A 1 89 ? 15.338 11.367 1.713 1.00 76.19 89 LYS A C 1
ATOM 763 O O . LYS A 1 89 ? 16.420 11.256 2.288 1.00 76.19 89 LYS A O 1
ATOM 768 N N . LYS A 1 90 ? 14.293 12.007 2.248 1.00 78.38 90 LYS A N 1
ATOM 769 C CA . LYS A 1 90 ? 14.302 12.610 3.585 1.00 78.38 90 LYS A CA 1
ATOM 770 C C . LYS A 1 90 ? 14.460 11.554 4.683 1.00 78.38 90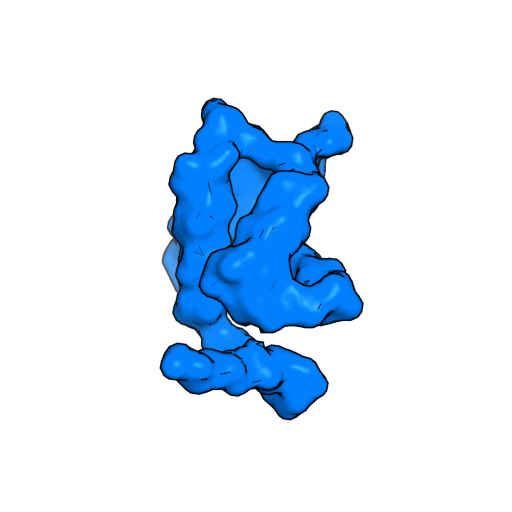 LYS A C 1
ATOM 772 O O . LYS A 1 90 ? 15.297 11.728 5.562 1.00 78.38 90 LYS A O 1
ATOM 777 N N . LYS A 1 91 ? 13.728 10.433 4.610 1.00 75.50 91 LYS A N 1
ATOM 778 C CA . LYS A 1 91 ? 13.884 9.301 5.550 1.00 75.50 91 LYS A CA 1
ATOM 779 C C . LYS A 1 91 ? 15.283 8.679 5.510 1.00 75.50 91 LYS A C 1
ATOM 781 O O . LYS A 1 91 ? 15.769 8.225 6.539 1.00 75.50 91 LYS A O 1
ATOM 786 N N . LEU A 1 92 ? 15.925 8.668 4.343 1.00 74.25 92 LEU A N 1
ATOM 787 C CA . LEU A 1 92 ? 17.279 8.141 4.150 1.00 74.25 92 LEU A CA 1
ATOM 788 C C . LEU A 1 92 ? 18.392 9.160 4.470 1.00 74.25 92 LEU A C 1
ATOM 790 O O . LEU A 1 92 ? 19.558 8.856 4.235 1.00 74.25 92 LEU A O 1
ATOM 794 N N . ASN A 1 93 ? 18.065 10.352 4.996 1.00 74.75 93 ASN A N 1
ATOM 795 C CA . ASN A 1 93 ? 19.012 11.452 5.248 1.00 74.75 93 ASN A CA 1
ATOM 796 C C . ASN A 1 93 ? 19.833 11.878 4.009 1.00 74.75 93 ASN A C 1
ATOM 798 O O . ASN A 1 93 ? 20.949 12.373 4.134 1.00 74.75 93 ASN A O 1
ATOM 802 N N . LEU A 1 94 ? 19.287 11.706 2.801 1.00 70.19 94 LEU A N 1
ATOM 803 C CA . LEU A 1 94 ? 19.959 12.059 1.541 1.00 70.19 94 LEU A CA 1
ATOM 804 C C . LEU A 1 94 ? 19.743 13.525 1.128 1.00 70.19 94 LEU A C 1
ATOM 806 O O . LEU A 1 94 ? 20.259 13.958 0.100 1.00 70.19 94 LEU A O 1
ATOM 810 N N . ILE A 1 95 ? 18.957 14.282 1.896 1.00 61.03 95 ILE A N 1
ATOM 811 C CA . ILE A 1 95 ? 18.710 15.715 1.709 1.00 61.03 95 ILE A CA 1
ATOM 812 C C . ILE A 1 95 ? 18.946 16.389 3.072 1.00 61.03 95 ILE A C 1
ATOM 814 O O . ILE A 1 95 ? 18.433 15.875 4.072 1.00 61.03 95 ILE A O 1
ATOM 818 N N . PRO A 1 96 ? 19.728 17.484 3.148 1.00 53.38 96 PRO A N 1
ATOM 819 C CA . PRO A 1 96 ? 19.943 18.210 4.398 1.00 53.38 96 PRO A CA 1
ATOM 820 C C . PRO A 1 96 ? 18.621 18.770 4.948 1.00 53.38 96 PRO A C 1
ATOM 822 O O . PRO A 1 96 ? 17.719 19.102 4.179 1.00 53.38 96 PRO A O 1
ATOM 825 N N . LYS A 1 97 ? 18.516 18.790 6.284 1.00 53.16 97 LYS A N 1
ATOM 826 C CA . LYS A 1 97 ? 17.324 19.197 7.049 1.00 53.16 97 LYS A CA 1
ATOM 827 C C . LYS A 1 97 ? 16.845 20.605 6.724 1.00 53.16 97 LYS A C 1
ATOM 829 O O . LYS A 1 97 ? 17.713 21.493 6.593 1.00 53.16 97 LYS A O 1
#

Foldseek 3Di:
DDQPPVVPDPDDDPVVLVVLLVQVVVVDDPQKDAPVVSLVSCCPVRVDDNVCSVVSVVVCVLLVQWDDDDRIIGGDPRDDPVVSVVVNCVVVVVDPD

Secondary structure (DSSP, 8-state):
-----GGG-S---HHHHHHHHHHHHTT-BTTEE-HHHHHHHHHHHH---HHHHHHHHHHHHHTTSEEEETTEEEEPPPPPHHHHHHHHHHHTT-S--